Protein AF-A0A811ZTV9-F1 (afdb_monomer)

Mean predicted aligned error: 18.59 Å

Radius of gyration: 35.49 Å; Cα contacts (8 Å, |Δi|>4): 97; chains: 1; bounding box: 84×97×39 Å

Organism: Nyctereutes procyonoides (NCBI:txid34880)

Sequence (133 aa):
MKKDGIMVVPKKGLGQVQPIRCTSCTHCVPKDKAIKKFVIGNILYVKLHYCVSCAIHSKVVRNYSREARKDRTPPPQLRPMAHVATYSSDRLARNQRFPKPPPQVNVKMVHRVQNRFTRLSVYYKMIQPGSDA

pLDDT: mean 70.94, std 19.21, range [35.91, 95.81]

Solvent-accessible surface area (backbone atoms only — not comparable to full-atom values): 9273 Å² total; per-residue (Å²): 135,90,88,70,57,70,75,69,66,62,79,76,97,64,83,92,66,66,70,39,59,15,76,86,77,60,47,80,30,43,56,47,69,31,41,52,46,79,47,80,54,101,88,48,81,47,82,45,36,29,42,72,69,56,27,48,76,70,58,76,48,79,92,68,54,85,72,57,64,70,62,81,72,47,79,81,85,66,79,75,75,71,78,81,86,77,92,82,69,71,78,72,64,74,77,61,78,79,74,78,82,76,84,90,77,83,73,91,73,62,92,65,56,71,78,56,60,69,60,54,65,64,60,67,75,76,73,84,82,92,84,91,134

Structure (mmCIF, N/CA/C/O backbone):
data_AF-A0A811ZTV9-F1
#
_entry.id   AF-A0A811ZTV9-F1
#
loop_
_atom_site.group_PDB
_atom_site.id
_atom_site.type_symbol
_atom_site.label_atom_id
_atom_site.label_alt_id
_atom_site.label_comp_id
_atom_site.label_asym_id
_atom_site.label_entity_id
_atom_site.label_seq_id
_atom_site.pdbx_PDB_ins_code
_atom_site.Cartn_x
_atom_site.Cartn_y
_atom_site.Cartn_z
_atom_site.occupancy
_atom_site.B_iso_or_equiv
_atom_site.auth_seq_id
_atom_site.auth_comp_id
_atom_site.auth_asym_id
_atom_site.auth_atom_id
_atom_site.pdbx_PDB_model_num
ATOM 1 N N . MET A 1 1 ? 17.341 -4.165 9.873 1.00 35.91 1 MET A N 1
ATOM 2 C CA . MET A 1 1 ? 16.937 -3.805 8.493 1.00 35.91 1 MET A CA 1
ATOM 3 C C . MET A 1 1 ? 15.514 -4.307 8.250 1.00 35.91 1 MET A C 1
ATOM 5 O O . MET A 1 1 ? 15.319 -5.506 8.186 1.00 35.91 1 MET A O 1
ATOM 9 N N . LYS A 1 2 ? 14.509 -3.420 8.199 1.00 39.09 2 LYS A N 1
ATOM 10 C CA . LYS A 1 2 ? 13.104 -3.764 7.889 1.00 39.09 2 LYS A CA 1
ATOM 11 C C . LYS A 1 2 ? 12.910 -3.587 6.380 1.00 39.09 2 LYS A C 1
ATOM 13 O O . LYS A 1 2 ? 12.622 -2.471 5.954 1.00 39.09 2 LYS A O 1
ATOM 18 N N . LYS A 1 3 ? 13.232 -4.605 5.576 1.00 43.44 3 LYS A N 1
ATOM 19 C CA . LYS A 1 3 ? 13.295 -4.464 4.106 1.00 43.44 3 LYS A CA 1
ATOM 20 C C . LYS A 1 3 ? 12.024 -4.875 3.355 1.00 43.44 3 LYS A C 1
ATOM 22 O O . LYS A 1 3 ? 11.868 -4.450 2.222 1.00 43.44 3 LYS A O 1
ATOM 27 N N . ASP A 1 4 ? 11.040 -5.472 4.017 1.00 43.28 4 ASP A N 1
ATOM 28 C CA . ASP A 1 4 ? 9.763 -5.869 3.408 1.00 43.28 4 ASP A CA 1
ATOM 29 C C . ASP A 1 4 ? 8.631 -5.478 4.367 1.00 43.28 4 ASP A C 1
ATOM 31 O O . ASP A 1 4 ? 8.816 -5.542 5.575 1.00 43.28 4 ASP A O 1
ATOM 35 N N . GLY A 1 5 ? 7.432 -5.023 4.024 1.00 51.00 5 GLY A N 1
ATOM 36 C CA . GLY A 1 5 ? 6.702 -4.762 2.795 1.00 51.00 5 GLY A CA 1
ATOM 37 C C . GLY A 1 5 ? 5.343 -4.217 3.276 1.00 51.00 5 GLY A C 1
ATOM 38 O O . GLY A 1 5 ? 4.808 -4.711 4.261 1.00 51.00 5 GLY A O 1
ATOM 39 N N . ILE A 1 6 ? 4.827 -3.141 2.670 1.00 62.88 6 ILE A N 1
ATOM 40 C CA . ILE A 1 6 ? 3.498 -2.547 2.955 1.00 62.88 6 ILE A CA 1
ATOM 41 C C . ILE A 1 6 ? 3.205 -2.327 4.460 1.00 62.88 6 ILE A C 1
ATOM 43 O O . ILE A 1 6 ? 2.233 -2.829 5.014 1.00 62.88 6 ILE A O 1
ATOM 47 N N . MET A 1 7 ? 4.021 -1.528 5.146 1.00 57.69 7 MET A N 1
ATOM 48 C CA . MET A 1 7 ? 3.700 -1.083 6.507 1.00 57.69 7 MET A CA 1
ATOM 49 C C . MET A 1 7 ? 3.208 0.366 6.475 1.00 57.69 7 MET A C 1
ATOM 51 O O . MET A 1 7 ? 4.011 1.291 6.338 1.00 57.69 7 MET A O 1
ATOM 55 N N . VAL A 1 8 ? 1.898 0.581 6.626 1.00 66.44 8 VAL A N 1
ATOM 56 C CA . VAL A 1 8 ? 1.347 1.911 6.947 1.00 66.44 8 VAL A CA 1
ATOM 57 C C . VAL A 1 8 ? 1.288 2.029 8.464 1.00 66.44 8 VAL A C 1
ATOM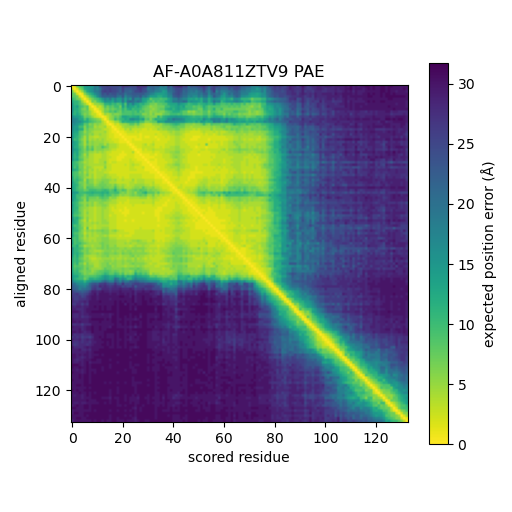 59 O O . VAL A 1 8 ? 0.242 1.852 9.080 1.00 66.44 8 VAL A O 1
ATOM 62 N N . VAL A 1 9 ? 2.441 2.263 9.089 1.00 72.31 9 VAL A N 1
ATOM 63 C CA . VAL A 1 9 ? 2.494 2.619 10.510 1.00 72.31 9 VAL A CA 1
ATOM 64 C C . VAL A 1 9 ? 2.838 4.101 10.591 1.00 72.31 9 VAL A C 1
ATOM 66 O O . VAL A 1 9 ? 3.988 4.462 10.325 1.00 72.31 9 VAL A O 1
ATOM 69 N N . PRO A 1 10 ? 1.868 4.966 10.934 1.00 74.81 10 PRO A N 1
ATOM 70 C CA . PRO A 1 10 ? 2.143 6.375 11.138 1.00 74.81 10 PRO A CA 1
ATOM 71 C C . PRO A 1 10 ? 3.104 6.546 12.310 1.00 74.81 10 PRO A C 1
ATOM 73 O O . PRO A 1 10 ? 2.931 5.922 13.363 1.00 74.81 10 PRO A O 1
ATOM 76 N N . LYS A 1 11 ? 4.109 7.403 12.141 1.00 76.81 11 LYS A N 1
ATOM 77 C CA . LYS A 1 11 ? 4.921 7.853 13.270 1.00 76.81 11 LYS A CA 1
ATOM 78 C C . LYS A 1 11 ? 4.057 8.755 14.156 1.00 76.81 11 LYS A C 1
ATOM 80 O O . LYS A 1 11 ? 3.275 9.553 13.650 1.00 76.81 11 LYS A O 1
ATOM 85 N N . LYS A 1 12 ? 4.162 8.587 15.474 1.00 83.00 12 LYS A N 1
ATOM 86 C CA . LYS A 1 12 ? 3.468 9.418 16.471 1.00 83.00 12 LYS A CA 1
ATOM 87 C C . LYS A 1 12 ? 4.425 10.481 17.016 1.00 83.00 12 LYS A C 1
ATOM 89 O O . LYS A 1 12 ? 5.635 10.299 16.921 1.00 83.00 12 LYS A O 1
ATOM 94 N N . GLY A 1 13 ? 3.882 11.553 17.595 1.00 82.19 13 GLY A N 1
ATOM 95 C CA . GLY A 1 13 ? 4.674 12.610 18.244 1.00 82.19 13 GLY A CA 1
ATOM 96 C C . GLY A 1 13 ? 5.403 13.547 17.277 1.00 82.19 13 GLY A C 1
ATOM 97 O O . GLY A 1 13 ? 6.280 14.291 17.693 1.00 82.19 13 GLY A O 1
ATOM 98 N N . LEU A 1 14 ? 5.055 13.505 15.991 1.00 69.56 14 LEU A N 1
ATOM 99 C CA . LEU A 1 14 ? 5.534 14.451 14.989 1.00 69.56 14 LEU A CA 1
ATOM 100 C C . LEU A 1 14 ? 4.397 15.424 14.683 1.00 69.56 14 LEU A C 1
ATOM 102 O O . LEU A 1 14 ? 3.248 14.994 14.590 1.00 69.56 14 LEU A O 1
ATOM 106 N N . GLY A 1 15 ? 4.724 16.710 14.547 1.00 83.19 15 GLY A N 1
ATOM 107 C CA . GLY A 1 15 ? 3.776 17.739 14.126 1.00 83.19 15 GLY A CA 1
ATOM 108 C C . GLY A 1 15 ? 3.383 17.555 12.659 1.00 83.19 15 GLY A C 1
ATOM 109 O O . GLY A 1 15 ? 2.740 16.579 12.274 1.00 83.19 15 GLY A O 1
ATOM 110 N N . GLN A 1 16 ? 3.784 18.489 11.802 1.00 86.44 16 GLN A N 1
ATOM 111 C CA . GLN A 1 16 ? 3.481 18.393 10.379 1.00 86.44 16 GLN A CA 1
ATOM 112 C C . GLN A 1 16 ? 4.454 17.459 9.647 1.00 86.44 16 GLN A C 1
ATOM 114 O O . GLN A 1 16 ? 5.671 17.531 9.803 1.00 86.44 16 GLN A O 1
ATOM 119 N N . VAL A 1 17 ? 3.901 16.598 8.793 1.00 87.19 17 VAL A N 1
ATOM 120 C CA . VAL A 1 17 ? 4.658 15.657 7.961 1.00 87.19 17 VAL A CA 1
ATOM 121 C C . VAL A 1 17 ? 4.599 16.113 6.509 1.00 87.19 17 VAL A C 1
ATOM 123 O O . VAL A 1 17 ? 3.529 16.453 6.007 1.00 87.19 17 VAL A O 1
ATOM 126 N N . GLN A 1 18 ? 5.738 16.065 5.816 1.00 89.00 18 GLN A N 1
ATOM 127 C CA . GLN A 1 18 ? 5.826 16.440 4.404 1.00 89.00 18 GLN A CA 1
ATOM 128 C C . GLN A 1 18 ? 4.844 15.623 3.533 1.00 89.00 18 GLN A C 1
ATOM 130 O O . GLN A 1 18 ? 4.803 14.386 3.650 1.00 89.00 18 GLN A O 1
ATOM 135 N N . PRO A 1 19 ? 4.050 16.275 2.664 1.00 93.56 19 PRO A N 1
ATOM 136 C CA . PRO A 1 19 ? 3.173 15.587 1.727 1.00 93.56 19 PRO A CA 1
ATOM 137 C C . PRO A 1 19 ? 3.967 14.999 0.552 1.00 93.56 19 PRO A C 1
ATOM 139 O O . PRO A 1 19 ? 4.999 15.522 0.141 1.00 93.56 19 PRO A O 1
ATOM 142 N N . ILE A 1 20 ? 3.475 13.892 -0.001 1.00 93.75 20 ILE A N 1
ATOM 143 C CA . ILE A 1 20 ? 4.011 13.221 -1.192 1.00 93.75 20 ILE A CA 1
ATOM 144 C C . ILE A 1 20 ? 2.874 13.037 -2.198 1.00 93.75 20 ILE A C 1
ATOM 146 O O . ILE A 1 20 ? 1.717 12.861 -1.819 1.00 93.75 20 ILE A O 1
ATOM 150 N N . ARG A 1 21 ? 3.198 13.061 -3.490 1.00 95.81 21 ARG A N 1
ATOM 151 C CA . ARG A 1 21 ? 2.249 12.797 -4.576 1.00 95.81 21 ARG A CA 1
ATOM 152 C C . ARG A 1 21 ? 2.183 11.303 -4.877 1.00 95.81 21 ARG A C 1
ATOM 154 O O . ARG A 1 21 ? 3.210 10.630 -4.945 1.00 95.81 21 ARG A O 1
ATOM 161 N N . CYS A 1 22 ? 0.977 10.773 -5.046 1.00 95.56 22 CYS A N 1
ATOM 162 C CA . CYS A 1 22 ? 0.813 9.393 -5.486 1.00 95.56 22 CYS A CA 1
ATOM 163 C C . CYS A 1 22 ? 1.291 9.208 -6.933 1.00 95.56 22 CYS A C 1
ATOM 165 O O . CYS A 1 22 ? 0.995 10.033 -7.790 1.00 95.56 22 CYS A O 1
ATOM 167 N N . THR A 1 23 ? 1.958 8.091 -7.217 1.00 95.00 23 THR A N 1
ATOM 168 C CA . THR A 1 23 ? 2.493 7.779 -8.550 1.00 95.00 23 THR A CA 1
ATOM 169 C C . THR A 1 23 ? 1.422 7.518 -9.608 1.00 95.00 23 THR A C 1
ATOM 171 O O . THR A 1 23 ? 1.692 7.719 -10.781 1.00 95.00 23 THR A O 1
ATOM 174 N N . SER A 1 24 ? 0.227 7.057 -9.225 1.00 94.62 24 SER A N 1
ATOM 175 C CA . SER A 1 24 ? -0.860 6.748 -10.169 1.00 94.62 24 SER A CA 1
ATOM 176 C C . SER A 1 24 ? -1.926 7.839 -10.245 1.00 94.62 24 SER A C 1
ATOM 178 O O . SER A 1 24 ? -2.395 8.151 -11.328 1.00 94.62 24 SER A O 1
ATOM 180 N N . CYS A 1 25 ? -2.320 8.408 -9.100 1.00 95.31 25 CYS A N 1
ATOM 181 C CA . CYS A 1 25 ? -3.430 9.366 -9.005 1.00 95.31 25 CYS A CA 1
ATOM 182 C C . CYS A 1 25 ? -2.980 10.829 -8.831 1.00 95.31 25 CYS A C 1
ATOM 184 O O . CYS A 1 25 ? -3.844 11.687 -8.727 1.00 95.31 25 CYS A O 1
ATOM 186 N N . THR A 1 26 ? -1.674 11.101 -8.655 1.00 94.38 26 THR A N 1
ATOM 187 C CA . THR A 1 26 ? -1.068 12.417 -8.306 1.00 94.38 26 THR A CA 1
ATOM 188 C C . THR A 1 26 ? -1.660 13.147 -7.085 1.00 94.38 26 THR A C 1
ATOM 190 O O . THR A 1 26 ? -1.220 14.238 -6.714 1.00 94.38 26 THR A O 1
ATOM 193 N N . HIS A 1 27 ? -2.586 12.513 -6.365 1.00 95.25 27 HIS A N 1
ATOM 194 C CA . HIS A 1 27 ? -3.182 13.030 -5.139 1.00 95.25 27 HIS A CA 1
ATOM 195 C C . HIS A 1 27 ? -2.126 13.240 -4.041 1.00 95.25 27 HIS A C 1
ATOM 197 O O . HIS A 1 27 ? -1.236 12.401 -3.853 1.00 95.25 27 HIS A O 1
ATOM 203 N N . CYS A 1 28 ? -2.246 14.339 -3.287 1.00 95.19 28 CYS A N 1
ATOM 204 C CA . CYS A 1 28 ? -1.429 14.613 -2.102 1.00 95.19 28 CYS A CA 1
ATOM 205 C C . CYS A 1 28 ? -1.739 13.618 -0.982 1.00 95.19 28 CYS A C 1
ATOM 207 O O . CYS A 1 28 ? -2.882 13.485 -0.552 1.00 95.19 28 CYS A O 1
ATOM 209 N N . VAL A 1 29 ? -0.725 12.941 -0.459 1.00 92.75 29 VAL A N 1
ATOM 210 C CA . VAL A 1 29 ? -0.854 12.024 0.677 1.00 92.75 29 VAL A CA 1
ATOM 211 C C . VAL A 1 29 ? 0.271 12.325 1.664 1.00 92.75 29 VAL A C 1
ATOM 213 O O . VAL A 1 29 ? 1.426 12.419 1.247 1.00 92.75 29 VAL A O 1
ATOM 216 N N 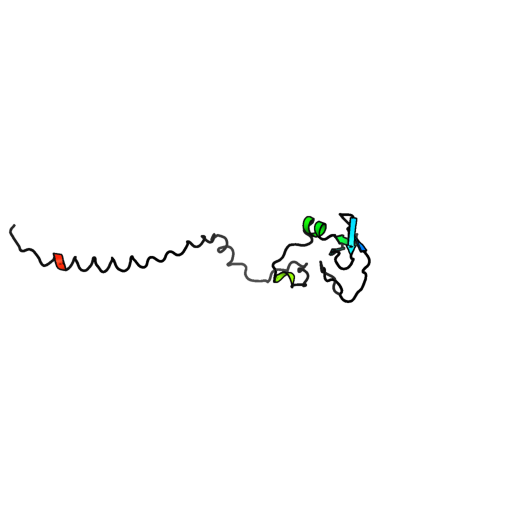. PRO A 1 30 ? 0.000 12.461 2.972 1.00 91.94 30 PRO A N 1
ATOM 217 C CA . PRO A 1 30 ? 1.073 12.641 3.944 1.00 91.94 30 PRO A CA 1
ATOM 218 C C . PRO A 1 30 ? 2.008 11.424 3.929 1.00 91.94 30 PRO A C 1
ATOM 220 O O . PRO A 1 30 ? 1.553 10.275 3.873 1.00 91.94 30 PRO A O 1
ATOM 223 N N . LYS A 1 31 ? 3.324 11.659 4.000 1.00 88.31 31 LYS A N 1
ATOM 224 C CA . LYS A 1 31 ? 4.371 10.625 3.850 1.00 88.31 31 LYS A CA 1
ATOM 225 C C . LYS A 1 31 ? 4.235 9.425 4.791 1.00 88.31 31 LYS A C 1
ATOM 227 O O . LYS A 1 31 ? 4.714 8.336 4.460 1.00 88.31 31 LYS A O 1
ATOM 232 N N . ASP A 1 32 ? 3.604 9.613 5.943 1.00 87.50 32 ASP A N 1
ATOM 233 C CA . ASP A 1 32 ? 3.393 8.568 6.947 1.00 87.50 32 ASP A CA 1
ATOM 234 C C . ASP A 1 32 ? 2.153 7.706 6.686 1.00 87.50 32 ASP A C 1
ATOM 236 O O . ASP A 1 32 ? 2.103 6.564 7.139 1.00 87.50 32 ASP A O 1
ATOM 240 N N . LYS A 1 33 ? 1.184 8.210 5.910 1.00 88.38 33 LYS A N 1
ATOM 241 C CA . LYS A 1 33 ? 0.018 7.432 5.455 1.00 88.38 33 LYS A CA 1
ATOM 242 C C . LYS A 1 33 ? 0.211 6.839 4.058 1.00 88.38 33 LYS A C 1
ATOM 244 O O . LYS A 1 33 ? -0.492 5.902 3.695 1.00 88.38 33 LYS A O 1
ATOM 249 N N . ALA A 1 34 ? 1.142 7.376 3.269 1.00 91.31 34 ALA A N 1
ATOM 250 C CA . ALA A 1 34 ? 1.424 6.878 1.928 1.00 91.31 34 ALA A CA 1
ATOM 251 C C . ALA A 1 34 ? 1.917 5.423 1.963 1.00 91.31 34 ALA A C 1
ATOM 253 O O . ALA A 1 34 ? 2.882 5.094 2.663 1.00 91.31 34 ALA A O 1
ATOM 254 N N . ILE A 1 35 ? 1.290 4.565 1.154 1.00 91.69 35 ILE A N 1
ATOM 255 C CA . ILE A 1 35 ? 1.679 3.159 1.029 1.00 91.69 35 ILE A CA 1
ATOM 256 C C . ILE A 1 35 ? 2.943 3.092 0.176 1.00 91.69 35 ILE A C 1
ATOM 258 O O . ILE A 1 35 ? 2.951 3.524 -0.977 1.00 91.69 35 ILE A O 1
ATOM 262 N N . LYS A 1 36 ? 4.023 2.577 0.767 1.00 89.50 36 LYS A N 1
ATOM 263 C CA . LYS A 1 36 ? 5.346 2.475 0.142 1.00 89.50 36 LYS A CA 1
ATOM 264 C C . LYS A 1 36 ? 5.549 1.055 -0.366 1.00 89.50 36 LYS A C 1
ATOM 266 O O . LYS A 1 36 ? 5.505 0.111 0.425 1.00 89.50 36 LYS A O 1
ATOM 271 N N . LYS A 1 37 ? 5.805 0.916 -1.665 1.00 88.00 37 LYS A N 1
ATOM 272 C CA . LYS A 1 37 ? 6.189 -0.352 -2.290 1.00 88.00 37 LYS A CA 1
ATOM 273 C C . LYS A 1 37 ? 7.540 -0.167 -2.966 1.00 88.00 37 LYS A C 1
ATOM 275 O O . LYS A 1 37 ? 7.698 0.728 -3.791 1.00 88.00 37 LYS A O 1
ATOM 280 N N . PHE A 1 38 ? 8.506 -0.994 -2.594 1.00 87.25 38 PHE A N 1
ATOM 281 C CA . PHE A 1 38 ? 9.789 -1.055 -3.278 1.00 87.25 38 PHE A CA 1
ATOM 282 C C . PHE A 1 38 ? 9.700 -2.140 -4.339 1.00 87.25 38 PHE A C 1
ATOM 284 O O . PHE A 1 38 ? 9.302 -3.265 -4.040 1.00 87.25 38 PHE A O 1
ATOM 291 N N . VAL A 1 39 ? 10.007 -1.775 -5.576 1.00 88.00 39 VAL A N 1
ATOM 292 C CA . VAL A 1 39 ? 10.116 -2.713 -6.686 1.00 88.00 39 VAL A CA 1
ATOM 293 C C . VAL A 1 39 ? 11.589 -2.780 -7.043 1.00 88.00 39 VAL A C 1
ATOM 295 O O . VAL A 1 39 ? 12.175 -1.790 -7.481 1.00 88.00 39 VAL A O 1
ATOM 298 N N . ILE A 1 40 ? 12.173 -3.943 -6.777 1.00 88.38 40 ILE A N 1
ATOM 299 C CA . ILE A 1 40 ? 13.539 -4.289 -7.147 1.00 88.38 40 ILE A CA 1
ATOM 300 C C . ILE A 1 40 ? 13.413 -5.219 -8.349 1.00 88.38 40 ILE A C 1
ATOM 302 O O . ILE A 1 40 ? 12.973 -6.359 -8.204 1.00 88.38 40 ILE A O 1
ATOM 306 N N . GLY A 1 41 ? 13.693 -4.695 -9.538 1.00 84.44 41 GLY A N 1
ATOM 307 C CA . GLY A 1 41 ? 13.848 -5.488 -10.753 1.00 84.44 41 GLY A CA 1
ATOM 308 C C . GLY A 1 41 ? 15.327 -5.723 -11.055 1.00 84.44 41 GLY A C 1
ATOM 309 O O . GLY A 1 41 ? 16.195 -5.115 -10.437 1.00 84.44 41 GLY A O 1
ATOM 310 N N . ASN A 1 42 ? 15.617 -6.563 -12.049 1.00 89.81 42 ASN A N 1
ATOM 311 C CA . ASN A 1 42 ? 16.999 -6.900 -12.422 1.00 89.81 42 ASN A CA 1
ATOM 312 C C . ASN A 1 42 ? 17.817 -5.674 -12.868 1.00 89.81 42 ASN A C 1
ATOM 314 O O . ASN A 1 42 ? 19.027 -5.647 -12.687 1.00 89.81 42 ASN A O 1
ATOM 318 N N . ILE A 1 43 ? 17.152 -4.668 -13.450 1.00 93.00 43 ILE A N 1
ATOM 319 C CA . ILE A 1 43 ? 17.792 -3.484 -14.051 1.00 93.00 43 ILE A CA 1
ATOM 320 C C . ILE A 1 43 ? 17.309 -2.175 -13.396 1.00 93.00 43 ILE A C 1
ATOM 322 O O . ILE A 1 43 ? 17.982 -1.153 -13.478 1.00 93.00 43 ILE A O 1
ATOM 326 N N . LEU A 1 44 ? 16.154 -2.178 -12.718 1.00 93.94 44 LEU A N 1
ATOM 327 C CA . LEU A 1 44 ? 15.514 -0.966 -12.195 1.00 93.94 44 LEU A CA 1
ATOM 328 C C . LEU A 1 44 ? 15.189 -1.081 -10.707 1.00 93.94 44 LEU A C 1
ATOM 330 O O . LEU A 1 44 ? 14.671 -2.096 -10.241 1.00 93.94 44 LEU A O 1
ATOM 334 N N . TYR A 1 45 ? 15.403 0.022 -9.992 1.00 92.50 45 TYR A N 1
ATOM 335 C CA . TYR A 1 45 ? 15.067 0.179 -8.581 1.00 92.50 45 TYR A CA 1
ATOM 336 C C . TYR A 1 45 ? 14.108 1.351 -8.421 1.00 92.50 45 TYR A C 1
ATOM 338 O O . TYR A 1 45 ? 14.494 2.508 -8.586 1.00 92.50 45 TYR A O 1
ATOM 346 N N . VAL A 1 46 ? 12.847 1.062 -8.095 1.00 92.19 46 VAL A N 1
ATOM 347 C CA . VAL A 1 46 ? 11.806 2.092 -8.012 1.00 92.19 46 VAL A CA 1
ATOM 348 C C . VAL A 1 46 ? 11.099 2.041 -6.665 1.00 92.19 46 VAL A C 1
ATOM 350 O O . VAL A 1 46 ? 10.693 0.984 -6.174 1.00 92.19 46 VAL A O 1
ATOM 353 N N . LYS A 1 47 ? 10.911 3.221 -6.068 1.00 89.31 47 LYS A N 1
ATOM 354 C CA . LYS A 1 47 ? 10.099 3.410 -4.867 1.00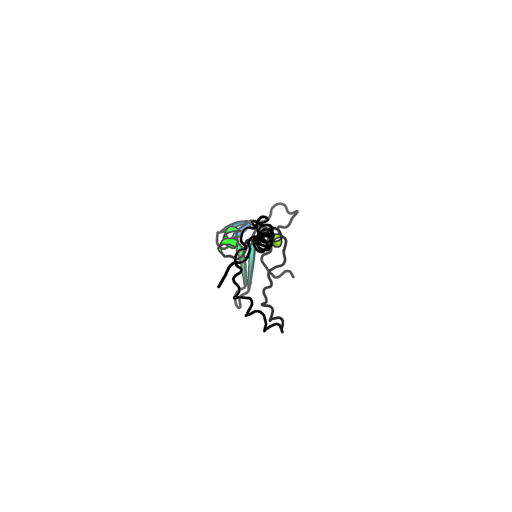 89.31 47 LYS A CA 1
ATOM 355 C C . LYS A 1 47 ? 8.754 4.015 -5.246 1.00 89.31 47 LYS A C 1
ATOM 357 O O . LYS A 1 47 ? 8.663 5.190 -5.583 1.00 89.31 47 LYS A O 1
ATOM 362 N N . LEU A 1 48 ? 7.707 3.208 -5.155 1.00 91.88 48 LEU A N 1
ATOM 363 C CA . LEU A 1 48 ? 6.348 3.606 -5.495 1.00 91.88 48 LEU A CA 1
ATOM 364 C C . LEU A 1 48 ? 5.601 4.098 -4.252 1.00 91.88 48 LEU A C 1
ATOM 366 O O . LEU A 1 48 ? 5.704 3.514 -3.166 1.00 91.88 48 LEU A O 1
ATOM 370 N N . HIS A 1 49 ? 4.830 5.169 -4.440 1.00 93.38 49 HIS A N 1
ATOM 371 C CA . HIS A 1 49 ? 4.016 5.815 -3.416 1.00 93.38 49 HIS A CA 1
ATOM 372 C C . HIS A 1 49 ? 2.548 5.826 -3.846 1.00 93.38 49 HIS A C 1
ATOM 374 O O . HIS A 1 49 ? 2.186 6.478 -4.825 1.00 93.38 49 HIS A O 1
ATOM 380 N N . TYR A 1 50 ? 1.688 5.143 -3.091 1.00 94.00 50 TYR A N 1
ATOM 381 C CA . TYR A 1 50 ? 0.264 5.046 -3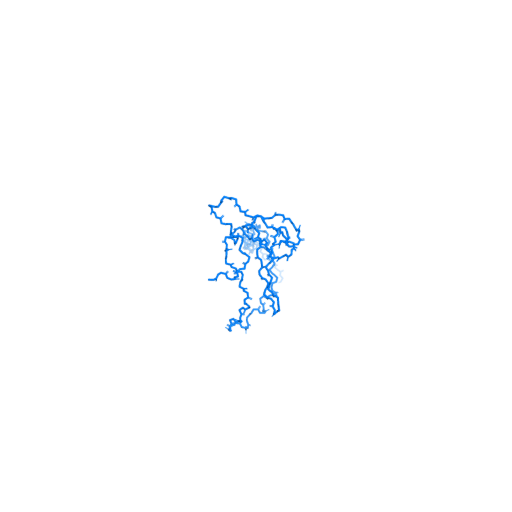.409 1.00 94.00 50 TYR A CA 1
ATOM 382 C C . TYR A 1 50 ? -0.630 5.823 -2.435 1.00 94.00 50 TYR A C 1
ATOM 384 O O . TYR A 1 50 ? -0.416 5.807 -1.218 1.00 94.00 50 TYR A O 1
ATOM 392 N N . CYS A 1 51 ? -1.671 6.456 -2.990 1.00 94.62 51 CYS A N 1
ATOM 393 C CA . CYS A 1 51 ? -2.885 6.842 -2.274 1.00 94.62 51 CYS A CA 1
ATOM 394 C C . CYS A 1 51 ? -3.660 5.572 -1.865 1.00 94.62 51 CYS A C 1
ATOM 396 O O . CYS A 1 51 ? -3.559 4.545 -2.541 1.00 94.62 51 CYS A O 1
ATOM 398 N N . VAL A 1 52 ? -4.415 5.613 -0.758 1.00 91.56 52 VAL A N 1
ATOM 399 C CA . VAL A 1 52 ? -5.135 4.429 -0.233 1.00 91.56 52 VAL A CA 1
ATOM 400 C C . VAL A 1 52 ? -6.062 3.836 -1.299 1.00 91.56 52 VAL A C 1
ATOM 402 O O . VAL A 1 52 ? -6.038 2.630 -1.531 1.00 91.56 52 VAL A O 1
ATOM 405 N N . SER A 1 53 ? -6.786 4.692 -2.023 1.00 94.31 53 SER A N 1
ATOM 406 C CA . SER A 1 53 ? -7.688 4.288 -3.105 1.00 94.31 53 SER A CA 1
ATOM 407 C C . SER A 1 53 ? -6.958 3.529 -4.217 1.00 94.31 53 SER A C 1
ATOM 409 O O . SER A 1 53 ? -7.382 2.445 -4.610 1.00 94.31 53 SER A O 1
ATOM 411 N N . CYS A 1 54 ? -5.809 4.036 -4.677 1.00 94.75 54 CYS A N 1
ATOM 412 C CA . CYS A 1 54 ? -5.037 3.366 -5.726 1.00 94.75 54 CYS A CA 1
ATOM 413 C C . CYS A 1 54 ? -4.415 2.054 -5.261 1.00 94.75 54 CYS A C 1
ATOM 415 O O . CYS A 1 54 ? -4.318 1.114 -6.048 1.00 94.75 54 CYS A O 1
ATOM 417 N N . ALA A 1 55 ? -4.014 1.959 -3.995 1.00 93.19 55 ALA A N 1
ATOM 418 C CA . ALA A 1 55 ? -3.466 0.720 -3.462 1.00 93.19 55 ALA A CA 1
ATOM 419 C C . ALA A 1 55 ? -4.518 -0.396 -3.357 1.00 93.19 55 ALA A C 1
ATOM 421 O O . ALA A 1 55 ? -4.179 -1.562 -3.560 1.00 93.19 55 ALA A O 1
ATOM 422 N N . ILE A 1 56 ? -5.778 -0.047 -3.074 1.00 93.25 56 ILE A N 1
ATOM 423 C CA . ILE A 1 56 ? -6.900 -0.997 -3.073 1.00 93.25 56 ILE A CA 1
ATOM 424 C C . ILE A 1 56 ? -7.263 -1.382 -4.512 1.00 93.25 56 ILE A C 1
ATOM 426 O O . ILE A 1 56 ? -7.376 -2.568 -4.814 1.00 93.25 56 ILE A O 1
ATOM 430 N N . HIS A 1 57 ? -7.365 -0.405 -5.420 1.00 94.44 57 HIS A N 1
ATOM 431 C CA . HIS A 1 57 ? -7.701 -0.653 -6.827 1.00 94.44 57 HIS A CA 1
ATOM 432 C C . HIS A 1 57 ? -6.675 -1.566 -7.524 1.00 94.44 57 HIS A C 1
ATOM 434 O O . HIS A 1 57 ? -7.042 -2.534 -8.184 1.00 94.44 57 HIS A O 1
ATOM 440 N N . SER A 1 58 ? -5.380 -1.323 -7.300 1.00 92.44 58 SER A N 1
ATOM 441 C CA . SER A 1 58 ? -4.283 -2.144 -7.840 1.00 92.44 58 SER A CA 1
ATOM 442 C C . SER A 1 58 ? -3.979 -3.407 -7.019 1.00 92.44 58 SER A C 1
ATOM 444 O O . SER A 1 58 ? -3.005 -4.106 -7.303 1.00 92.44 58 SER A O 1
ATOM 446 N N . LYS A 1 59 ? -4.797 -3.716 -5.998 1.00 89.94 59 LYS A N 1
ATOM 447 C CA . LYS A 1 59 ? -4.675 -4.902 -5.127 1.00 89.94 59 LYS A CA 1
ATOM 448 C C . LYS A 1 59 ? -3.314 -5.037 -4.432 1.00 89.94 59 LYS A C 1
ATOM 450 O O . LYS A 1 59 ? -2.912 -6.140 -4.056 1.00 89.94 59 LYS A O 1
ATOM 455 N N . VAL A 1 60 ? -2.612 -3.921 -4.231 1.00 89.00 60 VAL A N 1
ATOM 456 C CA . VAL A 1 60 ? -1.395 -3.871 -3.411 1.00 89.00 60 VAL A CA 1
ATOM 457 C C . VAL A 1 60 ? -1.759 -4.142 -1.953 1.00 89.00 60 VAL A C 1
ATOM 459 O O . VAL A 1 60 ? -1.075 -4.910 -1.289 1.00 89.00 60 VAL A O 1
ATOM 462 N N . VAL A 1 61 ? -2.866 -3.567 -1.476 1.00 89.31 61 VAL A N 1
ATOM 463 C CA . VAL A 1 61 ? -3.429 -3.821 -0.141 1.00 89.31 61 VAL A CA 1
ATOM 464 C C . VAL A 1 61 ? -4.762 -4.548 -0.280 1.00 89.31 61 VAL A C 1
ATOM 466 O O . VAL A 1 61 ? -5.494 -4.339 -1.246 1.00 89.31 61 VAL A O 1
ATOM 469 N N . ARG A 1 62 ? -5.084 -5.407 0.691 1.00 88.31 62 ARG A N 1
ATOM 470 C CA . ARG A 1 62 ? -6.341 -6.165 0.753 1.00 88.31 62 ARG A CA 1
ATOM 471 C C . ARG A 1 62 ? -7.090 -5.833 2.043 1.00 88.31 62 ARG A C 1
ATOM 473 O O . ARG A 1 62 ? -6.470 -5.467 3.039 1.00 88.31 62 ARG A O 1
ATOM 480 N N . ASN A 1 63 ? -8.418 -5.957 2.028 1.00 86.62 63 ASN A N 1
ATOM 481 C CA . ASN A 1 63 ? -9.213 -5.870 3.254 1.00 86.62 63 ASN A CA 1
ATOM 482 C C . ASN A 1 63 ? -8.946 -7.104 4.125 1.00 86.62 63 ASN A C 1
ATOM 484 O O . ASN A 1 63 ? -8.858 -8.218 3.613 1.00 86.62 63 ASN A O 1
ATOM 488 N N . TYR A 1 64 ? -8.839 -6.893 5.431 1.00 88.94 64 TYR A N 1
ATOM 489 C CA . TYR A 1 64 ? -8.514 -7.929 6.403 1.00 88.94 64 TYR A CA 1
ATOM 490 C C . TYR A 1 64 ? -9.486 -7.867 7.587 1.00 88.94 64 TYR A C 1
ATOM 492 O O . TYR A 1 64 ? -10.096 -6.812 7.822 1.00 88.94 64 TYR A O 1
ATOM 500 N N . SER A 1 65 ? -9.661 -8.987 8.302 1.00 90.12 65 SER A N 1
ATOM 501 C CA . SER A 1 65 ? -10.583 -9.076 9.448 1.00 90.12 65 SER A CA 1
ATOM 502 C C . SER A 1 65 ? -10.166 -8.120 10.574 1.00 90.12 65 SER A C 1
ATOM 504 O O . SER A 1 65 ? -9.054 -7.586 10.571 1.00 90.12 65 SER A O 1
ATOM 506 N N . ARG A 1 66 ? -11.055 -7.852 11.541 1.00 89.19 66 ARG A N 1
ATOM 507 C CA . ARG A 1 66 ? -10.754 -6.894 12.624 1.00 89.19 66 ARG A CA 1
ATOM 508 C C . ARG A 1 66 ? -9.526 -7.306 13.428 1.00 89.19 66 ARG A C 1
ATOM 510 O O . ARG A 1 66 ? -8.705 -6.452 13.757 1.00 89.19 66 ARG A O 1
ATOM 517 N N . GLU A 1 67 ? -9.425 -8.589 13.739 1.00 89.31 67 GLU A N 1
ATOM 518 C CA . GLU A 1 67 ? -8.340 -9.184 14.518 1.00 89.31 67 GLU A CA 1
ATOM 519 C C . GLU A 1 67 ? -7.046 -9.077 13.730 1.00 89.31 67 GLU A C 1
ATOM 521 O O . GLU A 1 67 ? -6.041 -8.556 14.207 1.00 89.31 67 GLU A O 1
ATOM 526 N N . ALA A 1 68 ? -7.124 -9.480 12.474 1.00 85.75 68 ALA A N 1
ATOM 527 C CA . ALA A 1 68 ? -5.962 -9.717 11.665 1.00 85.75 68 ALA A CA 1
ATOM 528 C C . ALA A 1 68 ? -5.341 -8.384 11.167 1.00 85.75 68 ALA A C 1
ATOM 530 O O . ALA A 1 68 ? -4.140 -8.280 10.940 1.00 85.75 68 ALA A O 1
ATOM 531 N N . ARG A 1 69 ? -6.104 -7.274 11.122 1.00 86.31 69 ARG A N 1
ATOM 532 C CA . ARG A 1 69 ? -5.563 -5.904 10.911 1.00 86.31 69 ARG A CA 1
ATOM 533 C C . ARG A 1 69 ? -4.487 -5.490 11.925 1.00 86.31 69 ARG A C 1
ATOM 535 O O . ARG A 1 69 ? -3.760 -4.528 11.669 1.00 86.31 69 ARG A O 1
ATOM 542 N N . LYS A 1 70 ? -4.430 -6.138 13.095 1.00 86.31 70 LYS A N 1
ATOM 543 C CA . LYS A 1 70 ? -3.408 -5.871 14.119 1.00 86.31 70 LYS A CA 1
ATOM 544 C C . LYS A 1 70 ? -2.053 -6.460 13.735 1.00 86.31 70 LYS A C 1
ATOM 546 O O . LYS A 1 70 ? -1.034 -5.947 14.202 1.00 86.31 70 LYS A O 1
ATOM 551 N N . ASP A 1 71 ? -2.044 -7.472 12.873 1.00 84.56 71 ASP A N 1
ATOM 552 C CA . ASP A 1 71 ? -0.833 -8.125 12.406 1.00 84.56 71 ASP A CA 1
ATOM 553 C C . ASP A 1 71 ? -0.067 -7.166 11.497 1.00 84.56 71 ASP A C 1
ATOM 555 O O . ASP A 1 71 ? -0.528 -6.736 10.440 1.00 84.56 71 ASP A O 1
ATOM 559 N N . ARG A 1 72 ? 1.125 -6.780 11.951 1.00 83.06 72 ARG A N 1
ATOM 560 C CA . ARG A 1 72 ? 2.041 -5.895 11.213 1.00 83.06 72 ARG A CA 1
ATOM 561 C C . ARG A 1 72 ? 3.193 -6.662 10.576 1.00 83.06 72 ARG A C 1
ATOM 563 O O . ARG A 1 72 ? 4.144 -6.043 10.100 1.00 83.06 72 ARG A O 1
ATOM 570 N N . THR A 1 73 ? 3.146 -7.987 10.626 1.00 81.88 73 THR A N 1
ATOM 571 C CA . THR A 1 73 ? 4.120 -8.848 9.970 1.00 81.88 73 THR A CA 1
ATOM 572 C C . THR A 1 73 ? 3.910 -8.742 8.457 1.00 81.88 73 THR A C 1
ATOM 574 O O . THR A 1 73 ? 2.783 -8.898 7.981 1.00 81.88 73 THR A O 1
ATOM 577 N N . PRO A 1 74 ? 4.951 -8.404 7.675 1.00 79.25 74 PRO A N 1
ATOM 578 C CA . PRO A 1 74 ? 4.820 -8.393 6.226 1.00 79.25 74 PRO A CA 1
ATOM 579 C C . PRO A 1 74 ? 4.509 -9.815 5.738 1.00 79.25 74 PRO A C 1
ATOM 581 O O . PRO A 1 74 ? 4.993 -10.782 6.335 1.00 79.25 74 PRO A O 1
ATOM 584 N N . PRO A 1 75 ? 3.721 -9.970 4.659 1.00 77.75 75 PRO A N 1
ATOM 585 C CA . PRO A 1 75 ? 3.456 -11.289 4.106 1.00 77.75 75 PRO A CA 1
ATOM 586 C C . PRO A 1 75 ? 4.781 -11.939 3.666 1.00 77.75 75 PRO A C 1
ATOM 588 O O . PRO A 1 75 ? 5.612 -11.253 3.058 1.00 77.75 75 PRO A O 1
ATOM 591 N N . PRO A 1 76 ? 4.997 -13.236 3.951 1.00 78.94 76 PRO A N 1
ATOM 592 C CA . PRO A 1 76 ? 6.207 -13.935 3.533 1.00 78.94 76 PRO A CA 1
ATOM 593 C C . PRO A 1 76 ? 6.327 -13.906 2.003 1.00 78.94 76 PRO A C 1
ATOM 595 O O . PRO A 1 76 ? 5.384 -14.240 1.288 1.00 78.94 76 PRO A O 1
ATOM 598 N N . GLN A 1 77 ? 7.479 -13.455 1.499 1.00 71.06 77 GLN A N 1
ATOM 599 C CA . GLN A 1 77 ? 7.734 -13.296 0.060 1.00 71.06 77 GLN A CA 1
ATOM 600 C C . GLN A 1 77 ? 8.291 -14.566 -0.593 1.00 71.06 77 GLN A C 1
ATOM 602 O O . GLN A 1 77 ? 8.118 -14.780 -1.792 1.00 71.06 77 GLN A O 1
ATOM 607 N N . LEU A 1 78 ? 8.959 -15.411 0.192 1.00 70.56 78 LEU A N 1
ATOM 608 C CA . LEU A 1 78 ? 9.456 -16.700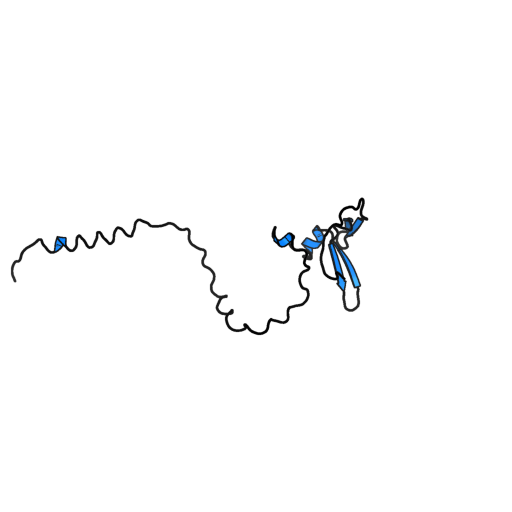 -0.263 1.00 70.56 78 LEU A CA 1
ATOM 609 C C . LEU A 1 78 ? 8.293 -17.686 -0.285 1.00 70.56 78 LEU A C 1
ATOM 611 O O . LEU A 1 78 ? 7.560 -17.808 0.697 1.00 70.56 78 LEU A O 1
ATOM 615 N N . ARG A 1 79 ? 8.149 -18.428 -1.389 1.00 60.91 79 ARG A N 1
ATOM 616 C CA . ARG A 1 79 ? 7.399 -19.685 -1.345 1.00 60.91 79 ARG A CA 1
ATOM 617 C C . ARG A 1 79 ? 8.118 -20.552 -0.314 1.00 60.91 79 ARG A C 1
ATOM 619 O O . ARG A 1 79 ? 9.303 -20.810 -0.530 1.00 60.91 79 ARG A O 1
ATOM 626 N N . PRO A 1 80 ? 7.470 -20.992 0.775 1.00 55.03 80 PRO A N 1
ATOM 627 C CA . PRO A 1 80 ? 8.039 -22.068 1.561 1.00 55.03 80 PRO A CA 1
ATOM 628 C C . PRO A 1 80 ? 8.294 -23.208 0.572 1.00 55.03 80 PRO A C 1
ATOM 630 O O . PRO A 1 80 ? 7.351 -23.678 -0.071 1.00 55.03 80 PRO A O 1
ATOM 633 N N . MET A 1 81 ? 9.558 -23.604 0.36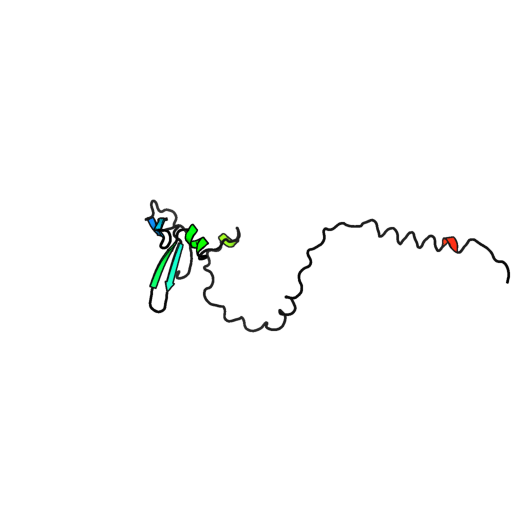9 1.00 44.94 81 MET A N 1
ATOM 634 C CA . MET A 1 81 ? 9.802 -24.950 -0.138 1.00 44.94 81 MET A CA 1
ATOM 635 C C . MET A 1 81 ? 9.027 -25.853 0.806 1.00 44.94 81 MET A C 1
ATOM 637 O O . MET A 1 81 ? 9.138 -25.707 2.024 1.00 44.94 81 MET A O 1
ATOM 641 N N . ALA A 1 82 ? 8.144 -26.650 0.213 1.00 49.97 82 ALA A N 1
ATOM 642 C CA . ALA A 1 82 ? 7.248 -27.545 0.904 1.00 49.97 82 ALA A CA 1
ATOM 643 C C . ALA A 1 82 ? 7.939 -28.144 2.130 1.00 49.97 82 ALA A C 1
ATOM 645 O O . ALA A 1 82 ? 9.044 -28.679 2.023 1.00 49.97 82 ALA A O 1
ATOM 646 N N . HIS A 1 83 ? 7.266 -28.075 3.279 1.00 52.41 83 HIS A N 1
ATOM 647 C CA . HIS A 1 83 ? 7.479 -29.091 4.291 1.00 52.41 83 HIS A CA 1
ATOM 648 C C . HIS A 1 83 ? 7.433 -30.440 3.572 1.00 52.41 83 HIS A C 1
ATOM 650 O O . HIS A 1 83 ? 6.432 -30.812 2.955 1.00 52.41 83 HIS A O 1
ATOM 656 N N . VAL A 1 84 ? 8.574 -31.114 3.584 1.00 53.31 84 VAL A N 1
ATOM 657 C CA . VAL A 1 84 ? 8.700 -32.509 3.209 1.00 53.31 84 VAL A CA 1
ATOM 658 C C . VAL A 1 84 ? 7.731 -33.301 4.101 1.00 53.31 84 VAL A C 1
ATOM 660 O O . VAL A 1 84 ? 7.671 -33.064 5.305 1.00 53.31 84 VAL A O 1
ATOM 663 N N . ALA A 1 85 ? 6.996 -34.225 3.473 1.00 48.53 85 ALA A N 1
ATOM 664 C CA . ALA A 1 85 ? 6.202 -35.310 4.065 1.00 48.53 85 ALA A CA 1
ATOM 665 C C . ALA A 1 85 ? 4.820 -35.000 4.695 1.00 48.53 85 ALA A C 1
ATOM 667 O O . ALA A 1 85 ? 4.645 -35.174 5.891 1.00 48.53 85 ALA A O 1
ATOM 668 N N . THR A 1 86 ? 3.797 -34.726 3.869 1.00 48.47 86 THR A N 1
ATOM 669 C CA . THR A 1 86 ? 2.423 -35.291 4.023 1.00 48.47 86 THR A CA 1
ATOM 670 C C . THR A 1 86 ? 1.697 -35.407 2.665 1.00 48.47 86 THR A C 1
ATOM 672 O O . THR A 1 86 ? 0.526 -35.070 2.512 1.00 48.47 86 THR A O 1
ATOM 675 N N . TYR A 1 87 ? 2.374 -35.888 1.618 1.00 52.34 87 TYR A N 1
ATOM 676 C CA . TYR A 1 87 ? 1.698 -36.225 0.358 1.00 52.34 87 TYR A CA 1
ATOM 677 C C . TYR A 1 87 ? 1.152 -37.661 0.420 1.00 52.34 87 TYR A C 1
ATOM 679 O O . TYR A 1 87 ? 1.822 -38.568 -0.054 1.00 52.34 87 TYR A O 1
ATOM 687 N N . SER A 1 88 ? -0.039 -37.878 1.002 1.00 53.75 88 SER A N 1
ATOM 688 C CA . SER A 1 88 ? -0.933 -38.986 0.575 1.00 53.75 88 SER A CA 1
ATOM 689 C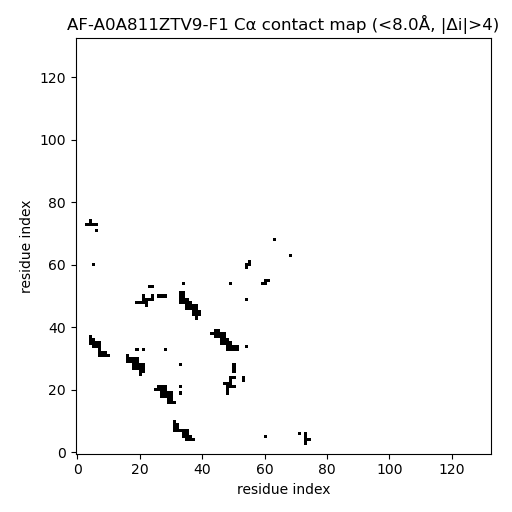 C . SER A 1 88 ? -2.388 -38.976 1.093 1.00 53.75 88 SER A C 1
ATOM 691 O O . SER A 1 88 ? -3.157 -39.799 0.607 1.00 53.75 88 SER A O 1
ATOM 693 N N . SER A 1 89 ? -2.839 -38.064 1.971 1.00 52.91 89 SER A N 1
ATOM 694 C CA . SER A 1 89 ? -4.212 -38.166 2.541 1.00 52.91 89 SER A CA 1
ATOM 695 C C . SER A 1 89 ? -5.229 -37.108 2.071 1.00 52.91 89 SER A C 1
ATOM 697 O O . SER A 1 89 ? -6.433 -37.351 2.115 1.00 52.91 89 SER A O 1
ATOM 699 N N . ASP A 1 90 ? -4.798 -35.955 1.547 1.00 53.84 90 ASP A N 1
ATOM 700 C CA . ASP A 1 90 ? -5.701 -34.797 1.364 1.00 53.84 90 ASP A CA 1
ATOM 701 C C . ASP A 1 90 ? -6.436 -34.705 0.011 1.00 53.84 90 ASP A C 1
ATOM 703 O O . ASP A 1 90 ? -7.258 -33.805 -0.192 1.00 53.84 90 ASP A O 1
ATOM 707 N N . ARG A 1 91 ? -6.210 -35.625 -0.940 1.00 50.06 91 ARG A N 1
ATOM 708 C CA . ARG A 1 91 ? -7.000 -35.642 -2.195 1.00 50.06 91 ARG A CA 1
ATOM 709 C C . ARG A 1 91 ? -8.414 -36.202 -2.017 1.00 50.06 91 ARG A C 1
ATOM 711 O O . ARG A 1 91 ? -9.292 -35.812 -2.781 1.00 50.06 91 ARG A O 1
ATOM 718 N N . LEU A 1 92 ? -8.665 -37.048 -1.015 1.00 53.94 92 LEU A N 1
ATOM 719 C CA . LEU A 1 92 ? -9.995 -37.634 -0.787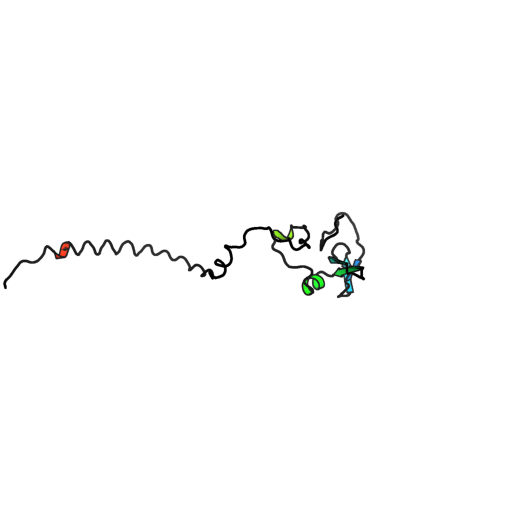 1.00 53.94 92 LEU A CA 1
ATOM 720 C C . LEU A 1 92 ? -10.945 -36.700 -0.017 1.00 53.94 92 LEU A C 1
ATOM 722 O O . LEU A 1 92 ? -12.160 -36.814 -0.156 1.00 53.94 92 LEU A O 1
ATOM 726 N N . ALA A 1 93 ? -10.420 -35.720 0.724 1.00 54.03 93 ALA A N 1
ATOM 727 C CA . ALA A 1 93 ? -11.237 -34.802 1.522 1.00 54.03 93 ALA A CA 1
ATOM 728 C C . ALA A 1 93 ? -11.892 -33.668 0.704 1.00 54.03 93 ALA A C 1
ATOM 730 O O . ALA A 1 93 ? -12.871 -33.069 1.144 1.00 54.03 93 ALA A O 1
ATOM 731 N N . ARG A 1 94 ? -11.401 -33.364 -0.508 1.00 53.09 94 ARG A N 1
ATOM 732 C CA . ARG A 1 94 ? -11.919 -32.240 -1.319 1.00 53.09 94 ARG A CA 1
ATOM 733 C C . ARG A 1 94 ? -13.218 -32.556 -2.077 1.00 53.09 94 ARG A C 1
ATOM 735 O O . ARG A 1 94 ? -13.863 -31.635 -2.570 1.00 53.09 94 ARG A O 1
ATOM 742 N N . ASN A 1 95 ? -13.631 -33.823 -2.131 1.00 52.75 95 ASN A N 1
ATOM 743 C CA . ASN A 1 95 ? -14.870 -34.248 -2.795 1.00 52.75 95 ASN A CA 1
ATOM 744 C C . ASN A 1 95 ? -16.068 -34.429 -1.850 1.00 52.75 95 ASN A C 1
ATOM 746 O O . ASN A 1 95 ? -17.109 -34.919 -2.280 1.00 52.75 95 ASN A O 1
ATOM 750 N N . GLN A 1 96 ? -15.983 -33.983 -0.596 1.00 53.59 96 GLN A N 1
ATOM 751 C CA . GLN A 1 96 ? -17.156 -33.880 0.272 1.00 53.59 96 GLN A CA 1
ATOM 752 C C . GLN A 1 96 ? -17.599 -32.417 0.332 1.00 53.59 96 GLN A C 1
ATOM 754 O O . GLN A 1 96 ? -17.124 -31.620 1.137 1.00 53.59 96 GLN A O 1
ATOM 759 N N . ARG A 1 97 ? -18.515 -32.041 -0.572 1.00 48.75 97 ARG A N 1
ATOM 760 C CA . ARG A 1 97 ? -19.330 -30.831 -0.403 1.00 48.75 97 ARG A CA 1
ATOM 761 C C . ARG A 1 97 ? -20.036 -30.973 0.941 1.00 48.75 97 ARG A C 1
ATOM 763 O O . ARG A 1 97 ? -20.896 -31.837 1.061 1.00 48.75 97 ARG A O 1
ATOM 770 N N . PHE A 1 98 ? -19.687 -30.153 1.927 1.00 45.03 98 PHE A N 1
ATOM 771 C CA . PHE A 1 98 ? -20.482 -30.031 3.146 1.00 45.03 98 PHE A CA 1
ATOM 772 C C . PHE A 1 98 ? -21.950 -29.775 2.754 1.00 45.03 98 PHE A C 1
ATOM 774 O O . PHE A 1 98 ? -22.228 -28.736 2.143 1.00 45.03 98 PHE A O 1
ATOM 781 N N . PRO A 1 99 ? -22.904 -30.677 3.056 1.00 53.94 99 PRO A N 1
ATOM 782 C CA . PRO A 1 99 ? -24.306 -30.307 3.001 1.00 53.94 99 PRO A CA 1
ATOM 783 C C . PRO A 1 99 ? -24.553 -29.268 4.100 1.00 53.94 99 PRO A C 1
ATOM 785 O O . PRO A 1 99 ? -24.065 -29.405 5.224 1.00 53.94 99 PRO A O 1
ATOM 788 N N . LYS A 1 100 ? -25.283 -28.196 3.769 1.00 53.47 100 LYS A N 1
ATOM 789 C CA . LYS A 1 100 ? -25.738 -27.221 4.770 1.00 53.47 100 LYS A CA 1
ATOM 790 C C . LYS A 1 100 ? -26.482 -27.978 5.884 1.00 53.47 100 LYS A C 1
ATOM 792 O O . LYS A 1 100 ? -27.314 -28.822 5.546 1.00 53.47 100 LYS A O 1
ATOM 797 N N . PRO A 1 101 ? -26.232 -27.694 7.174 1.00 56.12 101 PRO A N 1
ATOM 798 C CA . PRO A 1 101 ? -27.002 -28.324 8.238 1.00 56.12 101 PRO A CA 1
ATOM 799 C C . PRO A 1 101 ? -28.477 -27.894 8.124 1.00 56.12 101 PRO A C 1
ATOM 801 O O . PRO A 1 101 ? -28.741 -26.695 7.985 1.00 56.12 101 PRO A O 1
ATOM 804 N N . PRO A 1 102 ? -29.445 -28.830 8.150 1.00 50.38 102 PRO A N 1
ATOM 805 C CA . PRO A 1 102 ? -30.858 -28.477 8.213 1.00 50.38 102 PRO A CA 1
ATOM 806 C C . PRO A 1 102 ? -31.203 -27.851 9.579 1.00 50.38 102 PRO A C 1
ATOM 808 O O . PRO A 1 102 ? -30.547 -28.155 10.582 1.00 50.38 102 PRO A O 1
ATOM 811 N N . PRO A 1 103 ? -32.226 -26.978 9.644 1.00 58.62 103 PRO A N 1
ATOM 812 C CA . PRO A 1 103 ? -32.684 -26.400 10.902 1.00 58.62 103 PRO A CA 1
ATOM 813 C C . PRO A 1 103 ? -33.173 -27.502 11.849 1.00 58.62 103 PRO A C 1
ATOM 815 O O . PRO A 1 103 ? -33.926 -28.393 11.455 1.00 58.62 103 PRO A O 1
ATOM 818 N N . GLN A 1 104 ? -32.745 -27.442 13.111 1.00 57.22 104 GLN A N 1
ATOM 819 C CA . GLN A 1 104 ? -33.138 -28.422 14.120 1.00 57.22 104 GLN A CA 1
ATOM 820 C C . GLN A 1 104 ? -34.583 -28.180 14.572 1.00 57.22 104 GLN A C 1
ATOM 822 O O . GLN A 1 104 ? -34.840 -27.335 15.426 1.00 57.22 104 GLN A O 1
ATOM 827 N N . VAL A 1 105 ? -35.524 -28.951 14.029 1.00 56.75 105 VAL A N 1
ATOM 828 C CA . VAL A 1 105 ? -36.836 -29.181 14.651 1.00 56.75 105 VAL A CA 1
ATOM 829 C C . VAL A 1 105 ? -36.766 -30.493 15.431 1.00 56.75 105 VAL A C 1
ATOM 831 O O . VAL A 1 105 ? -36.635 -31.566 14.847 1.00 56.75 105 VAL A O 1
ATOM 834 N N . ASN A 1 106 ? -36.787 -30.432 16.767 1.00 50.81 106 ASN A N 1
ATOM 835 C CA . ASN A 1 106 ? -36.737 -31.646 17.582 1.00 50.81 106 ASN A CA 1
ATOM 836 C C . ASN A 1 106 ? -38.141 -32.226 17.799 1.00 50.81 106 ASN A C 1
ATOM 838 O O . ASN A 1 106 ? -38.983 -31.681 18.515 1.00 50.81 106 ASN A O 1
ATOM 842 N N . VAL A 1 107 ? -38.322 -33.386 17.180 1.00 53.88 107 VAL A N 1
ATOM 843 C CA . VAL A 1 107 ? -39.494 -34.251 17.120 1.00 53.88 107 VAL A CA 1
ATOM 844 C C . VAL A 1 107 ? -39.620 -35.096 18.403 1.00 53.88 107 VAL A C 1
ATOM 846 O O . VAL A 1 107 ? -39.530 -36.321 18.375 1.00 53.88 107 VAL A O 1
ATOM 849 N N . LYS A 1 108 ? -39.882 -34.481 19.564 1.00 55.09 108 LYS A N 1
ATOM 850 C CA . LYS A 1 108 ? -40.194 -35.219 20.817 1.00 55.09 108 LYS A CA 1
ATOM 851 C C . LYS A 1 108 ? -41.610 -35.833 20.849 1.00 55.09 108 LYS A C 1
ATOM 853 O O . LYS A 1 108 ? -42.191 -35.992 21.920 1.00 55.09 108 LYS A O 1
ATOM 858 N N . MET A 1 109 ? -42.176 -36.204 19.697 1.00 51.44 109 MET A N 1
ATOM 859 C CA . MET A 1 109 ? -43.518 -36.803 19.603 1.00 51.44 109 MET A CA 1
ATOM 860 C C . MET A 1 109 ? -43.572 -38.211 18.994 1.00 51.44 109 MET A C 1
ATOM 862 O O . MET A 1 109 ? -44.640 -38.815 19.012 1.00 51.44 109 MET A O 1
ATOM 866 N N . VAL A 1 110 ? -42.459 -38.788 18.519 1.00 52.94 110 VAL A N 1
ATOM 867 C CA . VAL A 1 110 ? -42.516 -40.081 17.791 1.00 52.94 110 VAL A CA 1
ATOM 868 C C . VAL A 1 110 ? -42.043 -41.285 18.617 1.00 52.94 110 VAL A C 1
ATOM 870 O O . VAL A 1 110 ? -42.470 -42.405 18.366 1.00 52.94 110 VAL A O 1
ATOM 873 N N . HIS A 1 111 ? -41.311 -41.074 19.716 1.00 49.06 111 HIS A N 1
ATOM 874 C CA . HIS A 1 111 ? -40.903 -42.151 20.641 1.00 49.06 111 HIS A CA 1
ATOM 875 C C . HIS A 1 111 ? -41.959 -42.512 21.712 1.00 49.06 111 HIS A C 1
ATOM 877 O O . HIS A 1 111 ? -41.644 -43.116 22.735 1.00 49.06 111 HIS A O 1
ATOM 883 N N . ARG A 1 112 ? -43.232 -42.144 21.496 1.00 47.09 112 ARG A N 1
ATOM 884 C CA . ARG A 1 112 ? -44.374 -42.520 22.359 1.00 47.09 112 ARG A CA 1
ATOM 885 C C . ARG A 1 112 ? -45.437 -43.357 21.635 1.00 47.09 112 ARG A C 1
ATOM 887 O O . ARG A 1 112 ? -46.347 -43.868 22.283 1.00 47.09 112 ARG A O 1
ATOM 894 N N . VAL A 1 113 ? -45.315 -43.527 20.314 1.00 54.31 113 VAL A N 1
ATOM 895 C CA . VAL A 1 113 ? -46.295 -44.248 19.478 1.00 54.31 113 VAL A CA 1
ATOM 896 C C . VAL A 1 113 ? -45.934 -45.733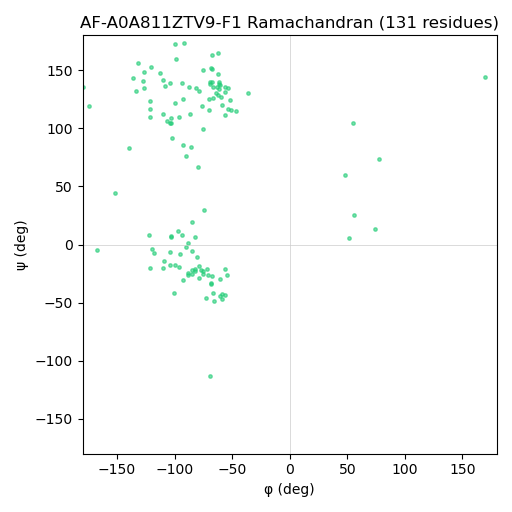 19.323 1.00 54.31 113 VAL A C 1
ATOM 898 O O . VAL A 1 113 ? -46.824 -46.578 19.305 1.00 54.31 113 VAL A O 1
ATOM 901 N N . GLN A 1 114 ? -44.647 -46.093 19.351 1.00 50.53 114 GLN A N 1
ATOM 902 C CA . GLN A 1 114 ? -44.221 -47.499 19.251 1.00 50.53 114 GLN A CA 1
ATOM 903 C C . GLN A 1 114 ? -44.514 -48.333 20.508 1.00 50.53 114 GLN A C 1
ATOM 905 O O . GLN A 1 114 ? -44.668 -49.543 20.407 1.00 50.53 114 GLN A O 1
ATOM 910 N N . ASN A 1 115 ? -44.700 -47.702 21.674 1.00 52.84 115 ASN A N 1
ATOM 911 C CA . ASN A 1 115 ? -45.036 -48.411 22.918 1.00 52.84 115 ASN A CA 1
ATOM 912 C C . ASN A 1 115 ? -46.555 -48.499 23.190 1.00 52.84 115 ASN A C 1
ATOM 914 O O . ASN A 1 115 ? -46.985 -48.901 24.269 1.00 52.84 115 ASN A O 1
ATOM 918 N N . ARG A 1 116 ? -47.382 -48.093 22.214 1.00 51.97 116 ARG A N 1
ATOM 919 C CA . ARG A 1 116 ? -48.848 -48.247 22.241 1.00 51.97 116 ARG A CA 1
ATOM 920 C C . ARG A 1 116 ? -49.347 -49.299 21.235 1.00 51.97 116 ARG A C 1
ATOM 922 O O . ARG A 1 116 ? -50.471 -49.767 21.363 1.00 51.97 116 ARG A O 1
ATOM 929 N N . PHE A 1 117 ? -48.493 -49.721 20.297 1.00 51.47 117 PHE A N 1
ATOM 930 C CA . PHE A 1 117 ? -48.791 -50.754 19.295 1.00 51.47 117 PHE A CA 1
ATOM 931 C C . PHE A 1 117 ? -48.543 -52.185 19.812 1.00 51.47 117 PHE A C 1
ATOM 933 O O . PHE A 1 117 ? -49.207 -53.126 19.394 1.00 51.47 117 PHE A O 1
ATOM 940 N N . THR A 1 118 ? -47.653 -52.354 20.793 1.00 56.25 118 THR A N 1
ATOM 941 C CA . THR A 1 118 ? -47.332 -53.651 21.420 1.00 56.25 118 THR A CA 1
ATOM 942 C C . THR A 1 118 ? -48.283 -54.053 22.551 1.00 56.25 118 THR A C 1
ATOM 944 O O . THR A 1 118 ? -48.185 -55.163 23.063 1.00 56.25 118 THR A O 1
ATOM 947 N N . ARG A 1 119 ? -49.220 -53.180 22.951 1.00 55.34 119 ARG A N 1
ATOM 948 C CA . ARG A 1 119 ? -50.182 -53.453 24.037 1.00 55.34 119 ARG A CA 1
ATOM 949 C C . ARG A 1 119 ? -51.572 -53.875 23.542 1.00 55.34 119 ARG A C 1
ATOM 951 O O . ARG A 1 119 ? -52.321 -54.470 24.306 1.00 55.34 119 ARG A O 1
ATOM 958 N N . LEU A 1 120 ? -51.898 -53.615 22.272 1.00 55.75 120 LEU A N 1
ATOM 959 C CA . LEU A 1 120 ? -53.148 -54.053 21.631 1.00 55.75 120 LEU A CA 1
ATOM 960 C C . LEU A 1 120 ? -53.032 -55.450 20.996 1.00 55.75 120 LEU A C 1
ATOM 962 O O . LEU A 1 120 ? -54.028 -56.162 20.919 1.00 55.75 120 LEU A O 1
ATOM 966 N N . SER A 1 121 ? -51.823 -55.892 20.627 1.00 55.53 121 SER A N 1
ATOM 967 C CA . SER A 1 121 ? -51.590 -57.251 20.111 1.00 55.53 121 SER A CA 1
ATOM 968 C C . SER A 1 121 ? -51.718 -58.341 21.183 1.00 55.53 121 SER A C 1
ATOM 970 O O . SER A 1 121 ? -52.065 -59.474 20.865 1.00 55.53 121 SER A O 1
ATOM 972 N N . VAL A 1 122 ? -51.492 -58.003 22.458 1.00 56.28 122 VAL A N 1
ATOM 973 C CA . VAL A 1 122 ? -51.687 -58.925 23.592 1.00 56.28 122 VAL A CA 1
ATOM 974 C C . VAL A 1 122 ? -53.174 -59.046 23.959 1.00 56.28 122 VAL A C 1
ATOM 976 O O . VAL A 1 122 ? -53.611 -60.101 24.405 1.00 56.28 122 VAL A O 1
ATOM 979 N N . TYR A 1 123 ? -53.974 -58.003 23.710 1.00 54.00 123 TYR A N 1
ATOM 980 C CA . TYR A 1 123 ? -55.401 -57.972 24.059 1.00 54.00 123 TYR A CA 1
ATOM 981 C C . TYR A 1 123 ? -56.311 -58.665 23.028 1.00 54.00 123 TYR A C 1
ATOM 983 O O . TYR A 1 123 ? -57.384 -59.137 23.387 1.00 54.00 123 TYR A O 1
ATOM 991 N N . TYR A 1 124 ? -55.881 -58.799 21.767 1.00 53.34 124 TYR A N 1
ATOM 992 C CA . TYR A 1 124 ? -56.656 -59.484 20.716 1.00 53.34 124 TYR A CA 1
ATOM 993 C C . TYR A 1 124 ? -56.412 -61.003 20.627 1.00 53.34 124 TYR A C 1
ATOM 995 O O . TYR A 1 124 ? -57.003 -61.669 19.784 1.00 53.34 124 TYR A O 1
ATOM 1003 N N . LYS A 1 125 ? -55.561 -61.573 21.497 1.00 56.44 125 LYS A N 1
ATOM 1004 C CA . LYS A 1 125 ? -55.269 -63.021 21.544 1.00 56.44 125 LYS A CA 1
ATOM 1005 C C . LYS A 1 125 ? -55.977 -63.761 22.692 1.00 56.44 125 LYS A C 1
ATOM 1007 O O . LYS A 1 125 ? -55.716 -64.938 22.900 1.00 56.44 125 LYS A O 1
ATOM 1012 N N . MET A 1 126 ? -56.864 -63.087 23.433 1.00 57.00 126 MET A N 1
ATOM 1013 C CA . MET A 1 126 ? -57.599 -63.666 24.573 1.00 57.00 126 MET A CA 1
ATOM 1014 C C . MET A 1 126 ? -59.133 -63.599 24.449 1.00 57.00 126 MET A C 1
ATOM 1016 O O . MET A 1 126 ? -59.825 -63.922 25.408 1.00 57.00 126 MET A O 1
ATOM 1020 N N . ILE A 1 127 ? -59.694 -63.197 23.300 1.00 54.16 127 ILE A N 1
ATOM 1021 C CA . ILE A 1 127 ? -61.153 -63.084 23.117 1.00 54.16 127 ILE A CA 1
ATOM 1022 C C . ILE A 1 127 ? -61.542 -63.601 21.722 1.00 54.16 127 ILE A C 1
ATOM 1024 O O . ILE A 1 127 ? -61.627 -62.821 20.783 1.00 54.16 127 ILE A O 1
ATOM 1028 N N . GLN A 1 128 ? -61.704 -64.920 21.573 1.00 48.03 128 GLN A N 1
ATOM 1029 C CA . GLN A 1 128 ? -62.906 -65.604 21.050 1.00 48.03 128 GLN A CA 1
ATOM 1030 C C . GLN A 1 128 ? -62.610 -67.111 20.798 1.00 48.03 128 GLN A C 1
ATOM 1032 O O . GLN A 1 128 ? -61.480 -67.461 20.455 1.00 48.03 128 GLN A O 1
ATOM 1037 N N . PRO A 1 129 ? -63.602 -67.988 21.041 1.00 48.69 129 PRO A N 1
ATOM 1038 C CA . PRO A 1 129 ? -63.492 -69.437 21.233 1.00 48.69 129 PRO A CA 1
ATOM 1039 C C . PRO A 1 129 ? -63.649 -70.241 19.924 1.00 48.69 129 PRO A C 1
ATOM 1041 O O . PRO A 1 129 ? -63.932 -69.678 18.873 1.00 48.69 129 PRO A O 1
ATOM 1044 N N . GLY A 1 130 ? -63.435 -71.560 19.990 1.00 44.84 130 GLY A N 1
ATOM 1045 C CA . GLY A 1 130 ? -63.433 -72.456 18.827 1.00 44.84 130 GLY A CA 1
ATOM 1046 C C . GLY A 1 130 ? -64.779 -72.667 18.119 1.00 44.84 130 GLY A C 1
ATOM 1047 O O . GLY A 1 130 ? -65.841 -72.390 18.673 1.00 44.84 130 GLY A O 1
ATOM 1048 N N . SER A 1 131 ? -64.706 -73.177 16.885 1.00 43.22 131 SER A N 1
ATOM 1049 C CA . SER A 1 131 ? -65.690 -74.068 16.236 1.00 43.22 131 SER A CA 1
ATOM 1050 C C . SER A 1 131 ? -65.164 -74.550 14.866 1.00 43.22 131 SER A C 1
ATOM 1052 O O . SER A 1 131 ? -64.855 -73.746 13.993 1.00 43.22 131 SER A O 1
ATOM 1054 N N . ASP A 1 132 ? -65.020 -75.873 14.761 1.00 39.69 132 ASP A N 1
ATOM 1055 C CA . ASP A 1 132 ? -65.344 -76.776 13.642 1.00 39.69 132 ASP A CA 1
ATOM 1056 C C . ASP A 1 132 ? -64.786 -76.552 12.218 1.00 39.69 132 ASP A C 1
ATOM 1058 O O . ASP A 1 132 ? -65.321 -75.769 11.433 1.00 39.69 132 ASP A O 1
ATOM 1062 N N . ALA A 1 133 ? -63.796 -77.385 11.855 1.00 35.97 133 ALA A N 1
ATOM 1063 C CA . ALA A 1 133 ? -63.749 -78.200 10.627 1.00 35.97 133 ALA A CA 1
ATOM 1064 C C . ALA A 1 133 ? -62.660 -79.283 10.744 1.00 35.97 133 ALA A C 1
ATOM 1066 O O . ALA A 1 133 ? -61.521 -78.928 11.131 1.00 35.97 133 ALA A O 1
#

Nearest PDB structures (foldseek):
  8tpu-assembly1_S3  TM=9.469E-01  e=1.000E-05  Plasmodium falciparum 3D7

Secondary structure (DSSP, 8-state):
----S----PPSS-S---EEE-TTT--EEETTTSEEEEEE-SS-EEEEEE-HHHHHHTTSS----TTGGG--PPPP-SPPP--SS-TTSTTSGGG---PPPPP----TTSTTTHHHHTTTTTGGGSS------

InterPro domains:
  IPR000892 Small ribosomal subunit protein eS26 [PF01283] (11-43)
  IPR000892 Small ribosomal subunit protein eS26 [PF01283] (44-80)
  IPR000892 Small ribosomal subunit protein eS26 [PTHR12538] (44-87)
  IPR038551 Ribosomal protein eS26 superfamily [G3DSA:3.30.1740.20] (8-43)
  IPR038551 Ribosomal protein eS26 superfamily [G3DSA:3.30.1740.20] (44-92)
  IPR047864 Ribosomal protein eS26, conserved site [PS00733] (50-57)

Foldseek 3Di:
DCPDDFALDADPPDDDADWDAAPPPRDTDGPSRWGWGWDDDPPDTDIGTHDPVVCVVVVVDDDDDPVCVVDRDGPDPDDPPDDPDDPDDPPVVVPDDPDDDDDDDDDPPPVVVVVVVVVVVVVVVPDDDDDDD